Protein AF-A0A952UZ83-F1 (afdb_monomer_lite)

Sequence (101 aa):
MPTLPLTKELLLETLRAILLEERDAIRRLDADGMDRASDAKEAVLARLHETPHEDRGPLIEALAELQPELRHNMILFTHAAAFIAAEKRDRAKTPSLRKAS

Structure (mmCIF, N/CA/C/O backbone):
data_AF-A0A952UZ83-F1
#
_entry.id   AF-A0A952UZ83-F1
#
loop_
_atom_site.group_PDB
_atom_site.id
_atom_site.type_symbol
_atom_site.label_atom_id
_atom_site.label_alt_id
_atom_site.label_comp_id
_atom_site.label_asym_id
_atom_site.label_entity_id
_atom_site.label_seq_id
_atom_site.pdbx_PDB_ins_code
_atom_site.Cartn_x
_atom_site.Cartn_y
_atom_site.Cartn_z
_atom_site.occupancy
_atom_site.B_iso_or_equiv
_atom_site.auth_seq_id
_atom_site.auth_comp_id
_atom_site.auth_asym_id
_atom_site.auth_atom_id
_atom_site.pdbx_PDB_model_num
ATOM 1 N N . MET A 1 1 ? -23.254 -10.133 6.015 1.00 35.78 1 MET A N 1
ATOM 2 C CA . MET A 1 1 ? -22.202 -10.615 6.935 1.00 35.78 1 MET A CA 1
ATOM 3 C C . MET A 1 1 ? -21.975 -9.511 7.955 1.00 35.78 1 MET A C 1
ATOM 5 O O . MET A 1 1 ? -21.725 -8.401 7.503 1.00 35.78 1 MET A O 1
ATOM 9 N N . PRO A 1 2 ? -22.123 -9.739 9.271 1.00 41.16 2 PRO A N 1
ATOM 10 C CA . PRO A 1 2 ? -21.739 -8.731 10.252 1.00 41.16 2 PRO A CA 1
ATOM 11 C C . PRO A 1 2 ? -20.220 -8.551 10.162 1.00 41.16 2 PRO A C 1
ATOM 13 O O . PRO A 1 2 ? -19.458 -9.478 10.427 1.00 41.16 2 PRO A O 1
ATOM 16 N N . THR A 1 3 ? -19.779 -7.392 9.685 1.00 58.88 3 THR A N 1
ATOM 17 C CA . THR A 1 3 ? -18.365 -7.023 9.642 1.00 58.88 3 THR A CA 1
ATOM 18 C C . THR A 1 3 ? -17.909 -6.770 11.069 1.00 58.88 3 THR A C 1
ATOM 20 O O . THR A 1 3 ? -18.438 -5.878 11.731 1.00 58.88 3 THR A O 1
ATOM 23 N N . LEU A 1 4 ? -16.958 -7.570 11.555 1.00 61.44 4 LEU A N 1
ATOM 24 C CA . LEU A 1 4 ? -16.320 -7.329 12.849 1.00 61.44 4 LEU A CA 1
ATOM 25 C C . LEU A 1 4 ? -15.819 -5.873 12.912 1.00 61.44 4 LEU A C 1
ATOM 27 O O . LEU A 1 4 ? -15.292 -5.379 11.902 1.00 61.44 4 LEU A O 1
ATOM 31 N N . PRO A 1 5 ? -15.985 -5.186 14.059 1.00 70.75 5 PRO A N 1
ATOM 32 C CA . PRO A 1 5 ? -15.494 -3.826 14.226 1.00 70.75 5 PRO A CA 1
ATOM 33 C C . PRO A 1 5 ? -13.987 -3.787 13.966 1.00 70.75 5 PRO A C 1
ATOM 35 O O . PRO A 1 5 ? -13.243 -4.681 14.374 1.00 70.75 5 PRO A O 1
ATOM 38 N N . LEU A 1 6 ? -13.545 -2.771 13.229 1.00 81.62 6 LEU A N 1
ATOM 39 C CA . LEU A 1 6 ? -12.139 -2.587 12.897 1.00 81.62 6 LEU A CA 1
ATOM 40 C C . LEU A 1 6 ? -11.390 -2.146 14.160 1.00 81.62 6 LEU A C 1
ATOM 42 O O . LEU A 1 6 ? -11.539 -1.009 14.596 1.00 81.62 6 LEU A O 1
ATOM 46 N N . THR A 1 7 ? -10.615 -3.051 14.757 1.00 90.38 7 THR A N 1
ATOM 47 C CA . THR A 1 7 ? -9.768 -2.747 15.919 1.00 90.38 7 THR A CA 1
ATOM 48 C C . THR A 1 7 ? -8.386 -2.256 15.488 1.00 90.38 7 THR A C 1
ATOM 50 O O . THR A 1 7 ? -7.978 -2.436 14.337 1.00 90.38 7 THR A O 1
ATOM 53 N N . LYS A 1 8 ? -7.642 -1.662 16.430 1.00 90.75 8 LYS A N 1
ATOM 54 C CA . LYS A 1 8 ? -6.254 -1.223 16.229 1.00 90.75 8 LYS A CA 1
ATOM 55 C C . LYS A 1 8 ? -5.362 -2.376 15.761 1.00 90.75 8 LYS A C 1
ATOM 57 O O . LYS A 1 8 ? -4.644 -2.241 14.773 1.00 90.75 8 LYS A O 1
ATOM 62 N N . GLU A 1 9 ? -5.428 -3.511 16.447 1.00 93.31 9 GLU A N 1
ATOM 63 C CA . GLU A 1 9 ? -4.601 -4.688 16.176 1.00 93.31 9 GLU A CA 1
ATOM 64 C C . GLU A 1 9 ? -4.924 -5.280 14.805 1.00 93.31 9 GLU A C 1
ATOM 66 O O . GLU A 1 9 ? -4.011 -5.542 14.023 1.00 93.31 9 GLU A O 1
ATOM 71 N N . LEU A 1 10 ? -6.216 -5.407 14.480 1.00 91.50 10 LEU A N 1
ATOM 72 C CA . LEU A 1 10 ? -6.657 -5.917 13.184 1.00 91.50 10 LEU A CA 1
ATOM 73 C C . LEU A 1 10 ? -6.223 -4.987 12.047 1.00 91.50 10 LEU A C 1
ATOM 75 O O . LEU A 1 10 ? -5.808 -5.459 10.989 1.00 91.50 10 LEU A O 1
ATOM 79 N N . LEU A 1 11 ? -6.292 -3.669 12.257 1.00 93.25 11 LEU A N 1
ATOM 80 C CA . LEU A 1 11 ? -5.820 -2.685 11.288 1.00 93.25 11 LEU A CA 1
ATOM 81 C C . LEU A 1 11 ? -4.309 -2.802 11.056 1.00 93.25 11 LEU A C 1
ATOM 83 O O . LEU A 1 11 ? -3.876 -2.818 9.905 1.00 93.25 11 LEU A O 1
ATOM 87 N N . LEU A 1 12 ? -3.519 -2.907 12.130 1.00 95.19 12 LEU A N 1
ATOM 88 C CA . LEU A 1 12 ? -2.068 -3.078 12.043 1.00 95.19 12 LEU A CA 1
ATOM 89 C C . LEU A 1 12 ? -1.694 -4.365 11.317 1.00 95.19 12 LEU A C 1
ATOM 91 O O . LEU A 1 12 ? -0.854 -4.328 10.424 1.00 95.19 12 LEU A O 1
ATOM 95 N N . GLU A 1 13 ? -2.303 -5.491 11.681 1.00 95.75 13 GLU A N 1
ATOM 96 C CA . GLU A 1 13 ? -2.048 -6.780 11.037 1.00 95.75 13 GLU A CA 1
ATOM 97 C C . GLU A 1 13 ? -2.388 -6.727 9.544 1.00 95.75 13 GLU A C 1
ATOM 99 O O . GLU A 1 13 ? -1.550 -7.057 8.702 1.00 95.75 13 GLU A O 1
ATOM 104 N N . THR A 1 14 ? -3.580 -6.220 9.214 1.00 95.69 14 THR A N 1
ATOM 105 C CA . THR A 1 14 ? -4.060 -6.121 7.831 1.00 95.69 14 THR A CA 1
ATOM 106 C C . THR A 1 14 ? -3.147 -5.230 6.992 1.00 95.69 14 THR A C 1
ATOM 108 O O . THR A 1 14 ? -2.693 -5.633 5.923 1.00 95.69 14 THR A O 1
ATOM 111 N N . LEU A 1 15 ? -2.834 -4.020 7.466 1.00 96.81 15 LEU A N 1
ATOM 112 C CA . LEU A 1 15 ? -1.995 -3.096 6.706 1.00 96.81 15 LEU A CA 1
ATOM 113 C C . LEU A 1 15 ? -0.540 -3.563 6.625 1.00 96.81 15 LEU A C 1
ATOM 115 O O . LEU A 1 15 ? 0.075 -3.369 5.583 1.00 96.81 15 LEU A O 1
ATOM 119 N N . ARG A 1 16 ? 0.015 -4.217 7.654 1.00 97.44 16 ARG A N 1
ATOM 120 C CA . ARG A 1 16 ? 1.363 -4.810 7.566 1.00 97.44 16 ARG A CA 1
ATOM 121 C C . ARG A 1 16 ? 1.432 -5.895 6.502 1.00 97.44 16 ARG A C 1
ATOM 123 O O . ARG A 1 16 ? 2.393 -5.914 5.737 1.00 97.44 16 ARG A O 1
ATOM 130 N N . ALA A 1 17 ? 0.422 -6.760 6.422 1.00 97.44 17 ALA A N 1
ATOM 131 C CA . ALA A 1 17 ? 0.350 -7.777 5.378 1.00 97.44 17 ALA A CA 1
ATOM 132 C C . ALA A 1 17 ? 0.315 -7.135 3.982 1.00 97.44 17 ALA A C 1
ATOM 134 O O . ALA A 1 17 ? 1.135 -7.473 3.131 1.00 97.44 17 ALA A O 1
ATOM 135 N N . ILE A 1 18 ? -0.541 -6.127 3.782 1.00 98.00 18 ILE A N 1
ATOM 136 C CA . ILE A 1 18 ? -0.639 -5.414 2.500 1.00 98.00 18 ILE A CA 1
ATOM 137 C C . ILE A 1 18 ? 0.675 -4.699 2.146 1.00 98.00 18 ILE A C 1
ATOM 139 O O . ILE A 1 18 ? 1.133 -4.762 1.006 1.00 98.00 18 ILE A O 1
ATOM 143 N N . LEU A 1 19 ? 1.322 -4.038 3.110 1.00 98.06 19 LEU A N 1
ATOM 144 C CA . LEU A 1 19 ? 2.602 -3.360 2.886 1.00 98.06 19 LEU A CA 1
ATOM 145 C C . LEU A 1 19 ? 3.740 -4.348 2.605 1.00 98.06 19 LEU A C 1
ATOM 147 O O . LEU A 1 19 ? 4.666 -4.010 1.866 1.00 98.06 19 LEU A O 1
ATOM 151 N N . LEU A 1 20 ? 3.694 -5.558 3.163 1.00 97.94 20 LEU A N 1
ATOM 152 C CA . LEU A 1 20 ? 4.643 -6.616 2.829 1.00 97.94 20 LEU A CA 1
ATOM 153 C C . LEU A 1 20 ? 4.432 -7.115 1.393 1.00 97.94 20 LEU A C 1
ATOM 155 O O . LEU A 1 20 ? 5.402 -7.225 0.644 1.00 97.94 20 LEU A O 1
ATOM 159 N N . GLU A 1 21 ? 3.183 -7.351 0.991 1.00 97.81 21 GLU A N 1
ATOM 160 C CA . GLU A 1 21 ? 2.841 -7.739 -0.381 1.00 97.81 21 GLU A CA 1
ATOM 161 C C . GLU A 1 21 ? 3.258 -6.671 -1.397 1.00 97.81 21 GLU A C 1
ATOM 163 O O . GLU A 1 21 ? 3.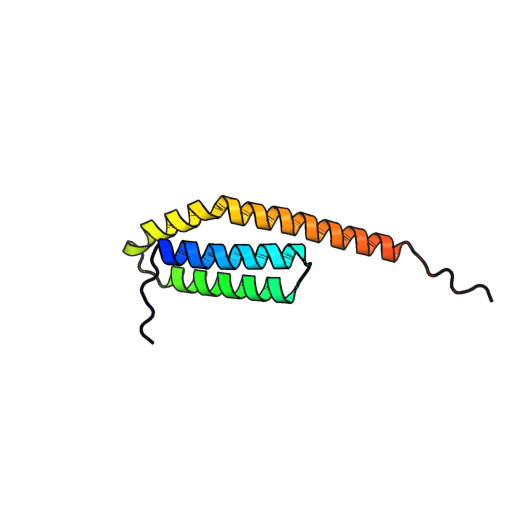901 -6.994 -2.398 1.00 97.81 21 GLU A O 1
ATOM 168 N N . GLU A 1 22 ? 2.977 -5.396 -1.109 1.00 98.44 22 GLU A N 1
ATOM 169 C CA . GLU A 1 22 ? 3.424 -4.261 -1.919 1.00 98.44 22 GLU A CA 1
ATOM 170 C C . GLU A 1 22 ? 4.948 -4.260 -2.059 1.00 98.44 22 GLU A C 1
ATOM 172 O O . GLU A 1 22 ? 5.485 -4.143 -3.159 1.00 98.44 22 GLU A O 1
ATOM 177 N N . ARG A 1 23 ? 5.673 -4.441 -0.952 1.00 98.25 23 ARG A N 1
ATOM 178 C CA . ARG A 1 23 ? 7.140 -4.462 -0.957 1.00 98.25 23 ARG A CA 1
ATOM 179 C C . ARG A 1 23 ? 7.685 -5.556 -1.864 1.00 98.25 23 ARG A C 1
ATOM 181 O O . ARG A 1 23 ? 8.633 -5.323 -2.616 1.00 98.25 23 ARG A O 1
ATOM 188 N N . ASP A 1 24 ? 7.096 -6.739 -1.795 1.00 98.12 24 ASP A N 1
ATOM 189 C CA . ASP A 1 24 ? 7.486 -7.871 -2.621 1.00 98.12 24 ASP A CA 1
ATOM 190 C C . ASP A 1 24 ? 7.122 -7.664 -4.096 1.00 98.12 24 ASP A C 1
ATOM 192 O O . ASP A 1 24 ? 7.917 -8.020 -4.971 1.00 98.12 24 ASP A O 1
ATOM 196 N N . ALA A 1 25 ? 5.983 -7.029 -4.385 1.00 98.19 25 ALA A N 1
ATOM 197 C CA . ALA A 1 25 ? 5.607 -6.633 -5.738 1.00 98.19 25 ALA A CA 1
ATOM 198 C C . ALA A 1 25 ? 6.604 -5.623 -6.329 1.00 98.19 25 ALA A C 1
ATOM 200 O O . ALA A 1 25 ? 7.107 -5.837 -7.434 1.00 98.19 25 ALA A O 1
ATOM 201 N N . ILE A 1 26 ? 6.996 -4.593 -5.566 1.00 97.94 26 ILE A N 1
ATOM 202 C CA . ILE A 1 26 ? 8.009 -3.618 -5.999 1.00 97.94 26 ILE A CA 1
ATOM 203 C C . ILE A 1 26 ? 9.335 -4.323 -6.309 1.00 97.94 26 ILE A C 1
ATOM 205 O O . ILE A 1 26 ? 9.933 -4.071 -7.353 1.00 97.94 26 ILE A O 1
ATOM 209 N N . ARG A 1 27 ? 9.803 -5.229 -5.438 1.00 96.81 27 ARG A N 1
ATOM 210 C CA . ARG A 1 27 ? 11.065 -5.965 -5.659 1.00 96.81 27 ARG A CA 1
ATOM 211 C C . ARG A 1 27 ? 11.038 -6.817 -6.922 1.00 96.81 27 ARG A C 1
ATOM 213 O O . ARG A 1 27 ? 12.065 -6.948 -7.582 1.00 96.81 27 ARG A O 1
ATOM 220 N N . ARG A 1 28 ? 9.884 -7.405 -7.240 1.00 97.38 28 ARG A N 1
ATOM 221 C CA . ARG A 1 28 ? 9.686 -8.233 -8.436 1.00 97.38 28 ARG A CA 1
ATOM 222 C C . ARG A 1 28 ? 9.349 -7.424 -9.689 1.00 97.38 28 ARG A C 1
ATOM 224 O O . ARG A 1 28 ? 9.272 -8.019 -10.759 1.00 97.38 28 ARG A O 1
ATOM 231 N N . LEU A 1 29 ? 9.176 -6.103 -9.572 1.00 96.44 29 LEU A N 1
ATOM 232 C CA . LEU A 1 29 ? 8.632 -5.241 -10.629 1.00 96.44 29 LEU A CA 1
ATOM 233 C C . LEU A 1 29 ? 7.283 -5.771 -11.162 1.00 96.44 29 LEU A C 1
ATOM 235 O O . LEU A 1 29 ? 7.013 -5.731 -12.361 1.00 96.44 29 LEU A O 1
ATOM 239 N N . ASP A 1 30 ? 6.461 -6.298 -10.254 1.00 97.38 30 ASP A N 1
ATOM 240 C CA . ASP A 1 30 ? 5.172 -6.935 -10.525 1.00 97.38 30 ASP A CA 1
ATOM 241 C C . ASP A 1 30 ? 4.045 -5.892 -10.493 1.00 97.38 30 ASP A C 1
ATOM 243 O O . ASP A 1 30 ? 3.647 -5.432 -9.422 1.00 97.38 30 ASP A O 1
ATOM 247 N N . ALA A 1 31 ? 3.549 -5.508 -11.672 1.00 95.00 31 ALA A N 1
ATOM 248 C CA . ALA A 1 31 ? 2.487 -4.511 -11.810 1.00 95.00 31 ALA A CA 1
ATOM 249 C C . ALA A 1 31 ? 1.152 -4.999 -11.226 1.00 95.00 31 ALA A C 1
ATOM 251 O O . ALA A 1 31 ? 0.542 -4.284 -10.437 1.00 95.00 31 ALA A O 1
ATOM 252 N N . ASP A 1 32 ? 0.752 -6.239 -11.515 1.00 97.19 32 ASP A N 1
ATOM 253 C CA . ASP A 1 32 ? -0.502 -6.798 -11.000 1.00 97.19 32 ASP A CA 1
ATOM 254 C C . ASP A 1 32 ? -0.458 -6.915 -9.467 1.00 97.19 32 ASP A C 1
ATOM 256 O O . ASP A 1 32 ? -1.466 -6.752 -8.780 1.00 97.19 32 ASP A O 1
ATOM 260 N N . GLY A 1 33 ? 0.721 -7.215 -8.911 1.00 97.25 33 GLY A N 1
ATOM 261 C CA . GLY A 1 33 ? 0.960 -7.191 -7.469 1.00 97.25 33 GLY A CA 1
ATOM 262 C C . GLY A 1 33 ? 0.797 -5.803 -6.852 1.00 97.25 33 GLY A C 1
ATOM 263 O O . GLY A 1 33 ? 0.216 -5.689 -5.772 1.00 97.25 33 GLY A O 1
ATOM 264 N N . MET A 1 34 ? 1.258 -4.755 -7.539 1.00 97.31 34 MET A N 1
ATOM 265 C CA . MET A 1 34 ? 1.066 -3.369 -7.104 1.00 97.31 34 MET A CA 1
ATOM 266 C C . MET A 1 34 ? -0.407 -2.962 -7.124 1.00 97.31 34 MET A C 1
ATOM 268 O O . MET A 1 34 ? -0.869 -2.359 -6.156 1.00 97.31 34 MET A O 1
ATOM 272 N N . ASP A 1 35 ? -1.142 -3.330 -8.173 1.00 97.69 35 ASP A N 1
ATOM 273 C CA . ASP A 1 35 ? -2.567 -3.009 -8.303 1.00 97.69 35 ASP A CA 1
ATOM 274 C C . ASP A 1 35 ? -3.379 -3.674 -7.184 1.00 97.69 35 ASP A C 1
ATOM 276 O O . ASP A 1 35 ? -4.101 -2.993 -6.457 1.00 97.69 35 ASP A O 1
ATOM 280 N N . ARG A 1 36 ? -3.157 -4.974 -6.924 1.00 97.56 36 ARG A N 1
ATOM 281 C CA . ARG A 1 36 ? -3.811 -5.678 -5.804 1.00 97.56 36 ARG A CA 1
ATOM 282 C C . ARG A 1 36 ? -3.517 -5.032 -4.451 1.00 97.56 36 ARG A C 1
ATOM 284 O O . ARG A 1 36 ? -4.420 -4.894 -3.627 1.00 97.56 36 ARG A O 1
ATOM 291 N N . ALA A 1 37 ? -2.266 -4.639 -4.206 1.00 96.81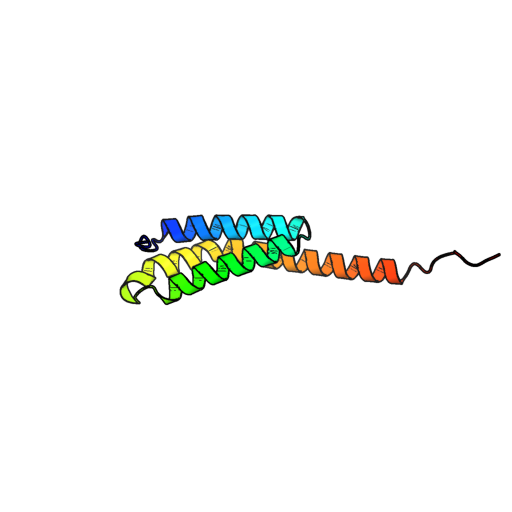 37 ALA A N 1
ATOM 292 C CA . ALA A 1 37 ? -1.900 -3.971 -2.961 1.00 96.81 37 ALA A CA 1
ATOM 293 C C . ALA A 1 37 ? -2.532 -2.572 -2.847 1.00 96.81 37 ALA A C 1
ATOM 295 O O . ALA A 1 37 ? -2.884 -2.142 -1.747 1.00 96.81 37 ALA A O 1
ATOM 296 N N . SER A 1 38 ? -2.695 -1.860 -3.967 1.00 96.38 38 SER A N 1
ATOM 297 C CA . SER A 1 38 ? -3.413 -0.584 -4.015 1.00 96.38 38 SER A CA 1
ATOM 298 C C . SER A 1 38 ? -4.890 -0.764 -3.667 1.00 96.38 38 SER A C 1
ATOM 300 O O . SER A 1 38 ? -5.360 -0.142 -2.713 1.00 96.38 38 SER A O 1
ATOM 302 N N . ASP A 1 39 ? -5.579 -1.683 -4.343 1.00 97.75 39 ASP A N 1
ATOM 303 C CA . ASP A 1 39 ? -6.996 -1.988 -4.111 1.00 97.75 39 ASP A CA 1
ATOM 304 C C . ASP A 1 39 ? -7.252 -2.408 -2.656 1.00 97.75 39 ASP A C 1
ATOM 306 O O . ASP A 1 39 ? -8.206 -1.963 -2.012 1.00 97.75 39 ASP A O 1
ATOM 310 N N . ALA A 1 40 ? -6.362 -3.229 -2.088 1.00 96.50 40 ALA A N 1
ATOM 311 C CA . ALA A 1 40 ? -6.459 -3.653 -0.696 1.00 96.50 40 ALA A CA 1
ATOM 312 C C . ALA A 1 40 ? -6.315 -2.474 0.285 1.00 96.50 40 ALA A C 1
ATOM 314 O O . ALA A 1 40 ? -7.059 -2.397 1.268 1.00 96.50 40 ALA A O 1
ATOM 315 N N . LYS A 1 41 ? -5.404 -1.523 0.022 1.00 95.88 41 LYS A N 1
ATOM 316 C CA . LYS A 1 41 ? -5.287 -0.295 0.830 1.00 95.88 41 LYS A CA 1
ATOM 317 C C . LYS A 1 41 ? -6.538 0.571 0.711 1.00 95.88 41 LYS A C 1
ATOM 319 O O . LYS A 1 41 ? -7.008 1.072 1.730 1.00 95.88 41 LYS A O 1
ATOM 324 N N . GLU A 1 42 ? -7.094 0.729 -0.488 1.00 96.19 42 GLU A N 1
ATOM 325 C CA . GLU A 1 42 ? -8.331 1.491 -0.697 1.00 96.19 42 GLU A CA 1
ATOM 326 C C . GLU A 1 42 ? -9.511 0.880 0.064 1.00 96.19 42 GLU A C 1
ATOM 328 O O . GLU A 1 42 ? -10.244 1.602 0.743 1.00 96.19 42 GLU A O 1
ATOM 333 N N . ALA A 1 43 ? -9.640 -0.449 0.060 1.00 93.94 43 ALA A N 1
ATOM 334 C CA . ALA A 1 43 ? -10.659 -1.147 0.838 1.00 93.94 43 ALA A CA 1
ATOM 335 C C . ALA A 1 43 ? -10.514 -0.900 2.352 1.00 93.94 43 ALA A C 1
ATOM 337 O O . ALA A 1 43 ? -11.508 -0.690 3.051 1.00 93.94 43 ALA A O 1
ATOM 338 N N . VAL A 1 44 ? -9.283 -0.880 2.878 1.00 93.00 44 VAL A N 1
ATOM 339 C CA . VAL A 1 44 ? -9.032 -0.538 4.290 1.00 93.00 44 VAL A CA 1
ATOM 340 C C . VAL A 1 44 ? -9.378 0.926 4.576 1.00 93.00 44 VAL A C 1
ATOM 342 O O . VAL A 1 44 ? -10.017 1.216 5.588 1.00 93.00 44 VAL A O 1
ATOM 345 N N . LEU A 1 45 ? -9.003 1.851 3.690 1.00 91.44 45 LEU A N 1
ATOM 346 C CA . LEU A 1 45 ? -9.308 3.276 3.839 1.00 91.44 45 LEU A CA 1
ATOM 347 C C . LEU A 1 45 ? -10.814 3.556 3.805 1.00 91.44 45 LEU A C 1
ATOM 349 O O . LEU A 1 45 ? -11.286 4.371 4.600 1.00 91.44 45 LEU A O 1
ATOM 353 N N . ALA A 1 46 ? -11.565 2.863 2.947 1.00 92.00 46 ALA A N 1
ATOM 354 C CA . ALA A 1 46 ? -13.022 2.941 2.906 1.00 92.00 46 ALA A CA 1
ATOM 355 C C . ALA A 1 46 ? -13.632 2.514 4.250 1.00 92.00 46 ALA A C 1
ATOM 357 O O . ALA A 1 46 ? -14.412 3.258 4.841 1.00 92.00 46 ALA A O 1
ATOM 358 N N . ARG A 1 47 ? -13.174 1.386 4.812 1.00 89.81 47 ARG A N 1
ATOM 359 C CA . ARG A 1 47 ? -13.617 0.927 6.140 1.00 89.81 47 ARG A CA 1
ATOM 360 C C . ARG A 1 47 ? -13.266 1.914 7.253 1.00 89.81 47 ARG A C 1
ATOM 362 O O . ARG A 1 47 ? -14.072 2.133 8.146 1.00 89.81 47 ARG A O 1
ATOM 369 N N . LEU A 1 48 ? -12.088 2.538 7.197 1.00 89.94 48 LEU A N 1
ATOM 370 C CA . LEU A 1 48 ? -11.698 3.580 8.154 1.00 89.94 48 LEU A CA 1
ATOM 371 C C . LEU A 1 48 ? -12.599 4.820 8.079 1.00 89.94 48 LEU A C 1
ATOM 373 O O . LEU A 1 48 ? -12.854 5.455 9.103 1.00 89.94 48 LEU A O 1
ATOM 377 N N . HIS A 1 49 ? -13.080 5.173 6.884 1.00 89.62 49 HIS A N 1
ATOM 378 C CA . HIS A 1 49 ? -14.007 6.292 6.700 1.00 89.62 49 HIS A CA 1
ATOM 379 C C . HIS A 1 49 ? -15.392 5.999 7.281 1.00 89.62 49 HIS A C 1
ATOM 381 O O . HIS A 1 49 ? -16.038 6.918 7.786 1.00 89.62 49 HIS A O 1
ATOM 387 N N . GLU A 1 50 ? -15.816 4.738 7.253 1.00 90.50 50 GLU A N 1
ATOM 388 C CA . GLU A 1 50 ? -17.073 4.277 7.847 1.00 90.50 50 GLU A CA 1
ATOM 389 C C . GLU A 1 50 ? -17.018 4.213 9.383 1.00 90.50 50 GLU A C 1
ATOM 391 O O . GLU A 1 50 ? -18.062 4.264 10.033 1.00 90.50 50 GLU A O 1
ATOM 396 N N . THR A 1 51 ? -15.822 4.155 9.986 1.00 87.88 51 THR A N 1
ATOM 397 C CA . THR A 1 51 ? -15.670 4.124 11.446 1.00 87.88 51 THR A CA 1
ATOM 398 C C . THR A 1 51 ?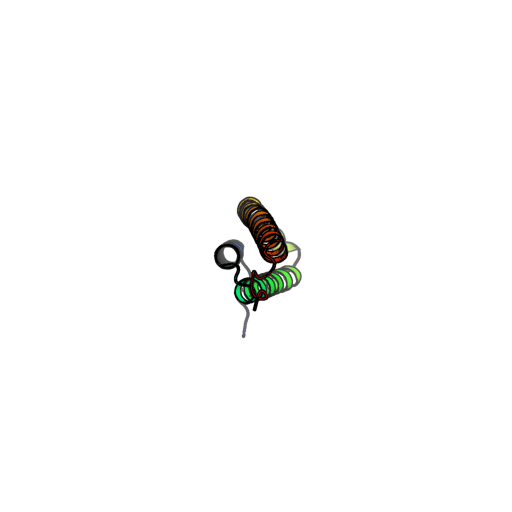 -16.175 5.427 12.093 1.00 87.88 51 THR A C 1
ATOM 400 O O . THR A 1 51 ? -15.718 6.514 11.696 1.00 87.88 51 THR A O 1
ATOM 403 N N . PRO A 1 52 ? -17.049 5.350 13.122 1.00 89.88 52 PRO A N 1
ATOM 404 C CA . PRO A 1 52 ? -17.485 6.502 13.910 1.00 89.88 52 PRO A CA 1
ATOM 405 C C . PRO A 1 52 ? -16.309 7.294 14.479 1.00 89.88 52 PRO A C 1
ATOM 407 O O . PRO A 1 52 ? -15.289 6.730 14.861 1.00 89.88 52 PRO A O 1
ATOM 410 N N . HIS A 1 53 ? -16.441 8.620 14.552 1.00 86.56 53 HIS A N 1
ATOM 411 C CA . HIS A 1 53 ? -15.336 9.492 14.965 1.00 86.56 53 HIS A CA 1
ATOM 412 C C . HIS A 1 53 ? -14.801 9.167 16.372 1.00 86.56 53 HIS A C 1
ATOM 414 O O . HIS A 1 53 ? -13.597 9.259 16.606 1.00 86.56 53 HIS A O 1
ATOM 420 N N . GLU A 1 54 ? -15.678 8.776 17.295 1.00 88.25 54 GLU A N 1
ATOM 421 C CA . GLU A 1 54 ? -15.336 8.392 18.672 1.00 88.25 54 GLU A CA 1
ATOM 422 C C . GLU A 1 54 ? -14.414 7.168 18.762 1.00 88.25 54 GLU A C 1
ATOM 424 O O . GLU A 1 54 ? -13.573 7.104 19.657 1.00 88.25 54 GLU A O 1
ATOM 429 N N . ASP A 1 55 ? -14.465 6.279 17.770 1.00 87.38 55 ASP A N 1
ATOM 430 C CA . ASP A 1 55 ? -13.671 5.048 17.726 1.00 87.38 55 ASP A CA 1
ATOM 431 C C . ASP A 1 55 ? -12.362 5.199 16.929 1.00 87.38 55 ASP A C 1
ATOM 433 O O . ASP A 1 55 ? -11.552 4.273 16.851 1.00 87.38 55 ASP A O 1
ATOM 437 N N . ARG A 1 56 ? -12.110 6.367 16.316 1.00 88.62 56 ARG A N 1
ATOM 438 C CA . ARG A 1 56 ? -10.942 6.570 15.435 1.00 88.62 56 ARG A CA 1
ATOM 439 C C . ARG A 1 56 ? -9.620 6.734 16.174 1.00 88.62 56 ARG A C 1
ATOM 441 O O . ARG A 1 56 ? -8.581 6.519 15.555 1.00 88.62 56 ARG A O 1
ATOM 448 N N . GLY A 1 57 ? -9.629 7.113 17.453 1.00 91.06 57 GLY A N 1
ATOM 449 C CA . GLY A 1 57 ? -8.408 7.408 18.219 1.00 91.06 57 GLY A CA 1
ATOM 450 C C . GLY A 1 57 ? -7.350 6.297 18.124 1.00 91.06 57 GLY A C 1
ATOM 451 O O . GLY A 1 57 ? -6.271 6.541 17.579 1.00 91.06 57 GLY A O 1
ATOM 452 N N . PRO A 1 58 ? -7.673 5.056 18.533 1.00 91.88 58 PRO A N 1
ATOM 453 C CA . PRO A 1 58 ? -6.755 3.919 18.421 1.00 91.88 58 PRO A CA 1
ATOM 454 C C . PRO A 1 58 ? -6.324 3.601 16.979 1.00 91.88 58 PRO A C 1
ATOM 456 O O . PRO A 1 58 ? -5.209 3.133 16.749 1.00 91.88 58 PRO A O 1
ATOM 459 N N . LEU A 1 59 ? -7.182 3.866 15.989 1.00 91.75 59 LEU A N 1
ATOM 460 C CA . LEU A 1 59 ? -6.884 3.609 14.576 1.00 91.75 59 LEU A CA 1
ATOM 461 C C . LEU A 1 59 ? -5.875 4.617 14.015 1.00 91.75 59 LEU A C 1
ATOM 463 O O . LEU A 1 59 ? -5.001 4.244 13.236 1.00 91.75 59 LEU A O 1
ATOM 467 N N . ILE A 1 60 ? -5.947 5.878 14.443 1.00 90.44 60 ILE A N 1
ATOM 468 C CA . ILE A 1 60 ? -4.970 6.913 14.077 1.00 90.44 60 ILE A CA 1
ATOM 469 C C . ILE A 1 60 ? -3.583 6.559 14.623 1.00 90.44 60 ILE A C 1
ATOM 471 O O . ILE A 1 60 ? -2.591 6.702 13.907 1.00 90.44 60 ILE A O 1
ATOM 475 N N . GLU A 1 61 ? -3.501 6.049 15.854 1.00 92.12 61 GLU A N 1
ATOM 476 C CA . GLU A 1 61 ? -2.236 5.562 16.417 1.00 92.12 61 GLU A CA 1
ATOM 477 C C . GLU A 1 61 ? -1.650 4.418 15.587 1.00 92.12 61 GLU A C 1
ATOM 479 O O . GLU A 1 61 ? -0.470 4.453 15.243 1.00 92.12 61 GLU A O 1
ATOM 484 N N . ALA A 1 62 ? -2.477 3.443 15.194 1.00 91.75 62 ALA A N 1
ATOM 485 C CA . ALA A 1 62 ? -2.044 2.363 14.309 1.00 91.75 62 ALA A CA 1
ATOM 486 C C . ALA A 1 62 ? -1.497 2.885 12.971 1.00 91.75 62 ALA A C 1
ATOM 488 O O . ALA A 1 62 ? -0.455 2.425 12.507 1.00 91.75 62 ALA A O 1
ATOM 489 N N . LEU A 1 63 ? -2.148 3.877 12.357 1.00 91.94 63 LEU A N 1
ATOM 490 C CA . LEU A 1 63 ? -1.644 4.497 11.128 1.00 91.94 63 LEU A CA 1
ATOM 491 C C . LEU A 1 63 ? -0.299 5.208 11.346 1.00 91.94 63 LEU A C 1
ATOM 493 O O . LEU A 1 63 ? 0.563 5.175 10.465 1.00 91.94 63 LEU A O 1
ATOM 497 N N . ALA A 1 64 ? -0.090 5.821 12.513 1.00 94.50 64 ALA A N 1
ATOM 498 C CA . ALA A 1 64 ? 1.181 6.448 12.863 1.00 94.50 64 ALA A CA 1
ATOM 499 C C . ALA A 1 64 ? 2.310 5.411 13.001 1.00 94.50 64 ALA A C 1
ATOM 501 O O . ALA A 1 64 ? 3.412 5.628 12.492 1.00 94.50 64 ALA A O 1
ATOM 502 N N . GLU A 1 65 ? 2.025 4.258 13.612 1.00 95.88 65 GLU A N 1
ATOM 503 C CA . GLU A 1 65 ? 2.973 3.142 13.752 1.00 95.88 65 GLU A CA 1
ATOM 504 C C . GLU A 1 65 ? 3.428 2.564 12.399 1.00 95.88 65 GLU A C 1
ATOM 506 O O . GLU A 1 65 ? 4.539 2.046 12.292 1.00 95.88 65 GLU A O 1
ATOM 511 N N . LEU A 1 66 ? 2.607 2.684 11.351 1.00 95.75 66 LEU A N 1
ATOM 512 C CA . LEU A 1 66 ? 2.904 2.178 10.005 1.00 95.75 66 LEU A CA 1
ATOM 513 C C . LEU A 1 66 ? 3.708 3.154 9.133 1.00 95.75 66 LEU A C 1
ATOM 515 O O . LEU A 1 66 ? 4.188 2.769 8.062 1.00 95.75 66 LEU A O 1
ATOM 519 N N . GLN A 1 67 ? 3.903 4.406 9.567 1.00 95.19 67 GLN A N 1
ATOM 520 C CA . GLN A 1 67 ? 4.650 5.407 8.792 1.00 95.19 67 GLN A CA 1
ATOM 521 C C . GLN A 1 67 ? 6.054 4.954 8.349 1.00 95.19 67 GLN A C 1
ATOM 523 O O . GLN A 1 67 ? 6.430 5.259 7.211 1.00 95.19 67 GLN A O 1
ATOM 528 N N . PRO A 1 68 ? 6.852 4.243 9.174 1.00 96.62 68 PRO A N 1
ATOM 529 C CA . PRO A 1 68 ? 8.162 3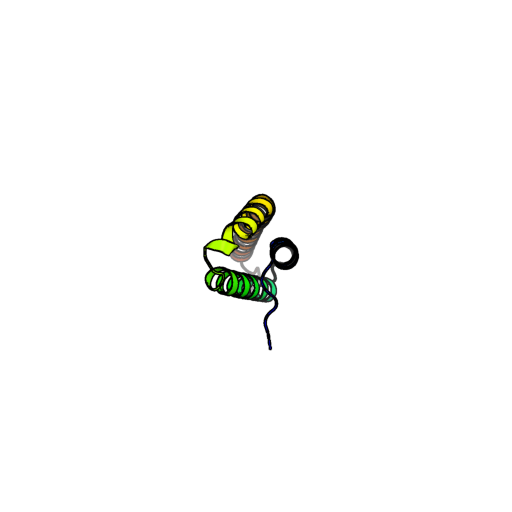.759 8.746 1.00 96.62 68 PRO A CA 1
ATOM 530 C C . PRO A 1 68 ? 8.077 2.774 7.574 1.00 96.62 68 PRO A C 1
ATOM 532 O O . PRO A 1 68 ? 8.888 2.853 6.651 1.00 96.62 68 PRO A O 1
ATOM 535 N N . GLU A 1 69 ? 7.083 1.883 7.578 1.00 96.06 69 GLU A N 1
ATOM 536 C CA . GLU A 1 69 ? 6.894 0.879 6.526 1.00 96.06 69 GLU A CA 1
ATOM 537 C C . GLU A 1 69 ? 6.423 1.510 5.214 1.00 96.06 69 GLU A C 1
ATOM 539 O O . GLU A 1 69 ? 6.980 1.219 4.154 1.00 96.06 69 GLU A O 1
ATOM 544 N N . LEU A 1 70 ? 5.477 2.451 5.292 1.00 95.75 70 LEU A N 1
ATOM 545 C CA . LEU A 1 70 ? 5.035 3.249 4.145 1.00 95.75 70 LEU A CA 1
ATOM 546 C C . LEU A 1 70 ? 6.205 4.003 3.504 1.00 95.75 70 LEU A C 1
ATOM 548 O O . LEU A 1 70 ? 6.397 3.969 2.287 1.00 95.75 70 LEU A O 1
ATOM 552 N N . ARG A 1 71 ? 7.035 4.655 4.330 1.00 97.44 71 ARG A N 1
ATOM 553 C CA . ARG A 1 71 ? 8.222 5.373 3.852 1.00 97.44 71 ARG A CA 1
ATOM 554 C C . ARG A 1 71 ? 9.217 4.428 3.184 1.00 97.44 71 ARG A C 1
ATOM 556 O O . ARG A 1 71 ? 9.782 4.783 2.152 1.00 97.44 71 ARG A O 1
ATOM 563 N N . HIS A 1 72 ? 9.432 3.244 3.755 1.00 97.56 72 HIS A N 1
ATOM 564 C CA . HIS A 1 72 ? 10.320 2.241 3.177 1.00 97.56 72 HIS A CA 1
ATOM 565 C C . HIS A 1 72 ? 9.854 1.809 1.781 1.00 97.56 72 HIS A C 1
ATOM 567 O O . HIS A 1 72 ? 10.644 1.849 0.836 1.00 97.56 72 HIS A O 1
ATOM 573 N N . ASN A 1 73 ? 8.573 1.466 1.630 1.00 97.81 73 ASN A N 1
ATOM 574 C CA . ASN A 1 73 ? 8.010 1.062 0.343 1.00 97.81 73 ASN A CA 1
ATOM 575 C C . ASN A 1 73 ? 8.070 2.203 -0.689 1.00 97.81 73 ASN A C 1
ATOM 577 O O . ASN A 1 73 ? 8.439 1.965 -1.835 1.00 97.81 73 ASN A O 1
ATOM 581 N N . MET A 1 74 ? 7.820 3.454 -0.286 1.00 97.62 74 MET A N 1
ATOM 582 C CA . MET A 1 74 ? 7.941 4.627 -1.168 1.00 97.62 74 MET A CA 1
ATOM 583 C C . MET A 1 74 ? 9.373 4.835 -1.691 1.00 97.62 74 MET A C 1
ATOM 585 O O . MET A 1 74 ? 9.579 5.109 -2.878 1.00 97.62 74 MET A O 1
ATOM 589 N N . ILE A 1 75 ? 10.376 4.697 -0.818 1.00 98.00 75 ILE A N 1
ATOM 590 C CA . ILE A 1 75 ? 11.790 4.770 -1.211 1.00 98.00 75 ILE A CA 1
ATOM 591 C C . ILE A 1 75 ? 12.103 3.655 -2.212 1.00 98.00 75 ILE A C 1
ATOM 593 O O . ILE A 1 75 ? 12.658 3.914 -3.280 1.00 98.00 75 ILE A O 1
ATOM 597 N N . LEU A 1 76 ? 11.694 2.423 -1.906 1.00 97.56 76 LEU A N 1
ATOM 598 C CA . LEU A 1 76 ? 11.915 1.271 -2.774 1.00 97.56 76 LEU A CA 1
ATOM 599 C C . LEU A 1 76 ? 11.252 1.445 -4.150 1.00 97.56 76 LEU A C 1
ATOM 601 O O . LEU A 1 76 ? 11.891 1.195 -5.171 1.00 97.56 76 LEU A O 1
ATOM 605 N N . PHE A 1 77 ? 10.011 1.932 -4.188 1.00 97.06 77 PHE A N 1
ATOM 606 C CA . PHE A 1 77 ? 9.288 2.230 -5.424 1.00 97.06 77 PHE A CA 1
ATOM 607 C C . PHE A 1 77 ? 10.028 3.266 -6.276 1.00 97.06 77 PHE A C 1
ATOM 609 O O . PHE A 1 77 ? 10.197 3.081 -7.481 1.00 97.06 77 PHE A O 1
ATOM 616 N N . THR A 1 78 ? 10.549 4.320 -5.644 1.00 97.75 78 THR A 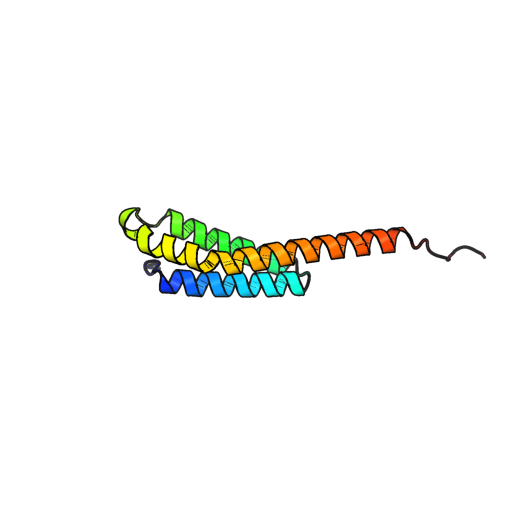N 1
ATOM 617 C CA . THR A 1 78 ? 11.344 5.352 -6.325 1.00 97.75 78 THR A CA 1
ATOM 618 C C . THR A 1 78 ? 12.592 4.752 -6.981 1.00 97.75 78 THR A C 1
ATOM 620 O O . THR A 1 78 ? 12.899 5.054 -8.136 1.00 97.75 78 THR A O 1
ATOM 623 N N . HIS A 1 79 ? 13.294 3.858 -6.279 1.00 97.38 79 HIS A N 1
ATOM 624 C CA . HIS A 1 79 ? 14.453 3.157 -6.834 1.00 97.38 79 HIS A CA 1
ATOM 625 C C . HIS A 1 79 ? 14.076 2.211 -7.982 1.00 97.38 79 HIS A C 1
ATOM 627 O O . HIS A 1 79 ? 14.753 2.212 -9.010 1.00 97.38 79 HIS A O 1
ATOM 633 N N . ALA A 1 80 ? 12.987 1.451 -7.849 1.00 96.19 80 ALA A N 1
ATOM 634 C CA . ALA A 1 80 ? 12.485 0.574 -8.906 1.00 96.19 80 ALA A CA 1
ATOM 635 C C . ALA A 1 80 ? 12.118 1.363 -10.177 1.00 96.19 80 ALA A C 1
ATOM 637 O O . ALA A 1 80 ? 12.509 0.989 -11.284 1.00 96.19 80 ALA A O 1
ATOM 638 N N . ALA A 1 81 ? 11.444 2.506 -10.024 1.00 95.25 81 ALA A N 1
ATOM 639 C CA . ALA A 1 81 ? 11.106 3.391 -11.133 1.00 95.25 81 ALA A CA 1
ATOM 640 C C . ALA A 1 81 ? 12.360 3.946 -11.833 1.00 95.25 81 ALA A C 1
ATOM 642 O O . ALA A 1 81 ? 12.439 3.947 -13.065 1.00 95.25 81 ALA A O 1
ATOM 643 N N . ALA A 1 82 ? 13.364 4.373 -11.059 1.00 96.25 82 ALA A N 1
ATOM 644 C CA . ALA A 1 82 ? 14.636 4.846 -11.599 1.00 96.25 82 ALA A CA 1
ATOM 645 C C . ALA A 1 82 ? 15.386 3.744 -12.368 1.00 96.25 82 ALA A C 1
ATOM 647 O O . ALA A 1 82 ? 15.901 4.004 -13.458 1.00 96.25 82 ALA A O 1
ATOM 648 N N . PHE A 1 83 ? 15.396 2.515 -11.843 1.00 95.75 83 PHE A N 1
ATOM 649 C CA . PHE A 1 83 ? 15.986 1.351 -12.505 1.00 95.75 83 PHE A CA 1
ATOM 650 C C . PHE A 1 83 ? 15.315 1.063 -13.855 1.00 95.75 83 PHE A C 1
ATOM 652 O O . PHE A 1 83 ? 15.993 1.004 -14.880 1.00 95.75 83 PHE A O 1
ATOM 659 N N . ILE A 1 84 ? 13.978 0.990 -13.894 1.00 93.88 84 ILE A N 1
ATOM 660 C CA . ILE A 1 84 ? 13.222 0.785 -15.141 1.00 93.88 84 ILE A CA 1
ATOM 661 C C . ILE A 1 84 ? 13.530 1.891 -16.162 1.00 93.88 84 ILE A C 1
ATOM 663 O O . ILE A 1 84 ? 13.667 1.625 -17.359 1.00 93.88 84 ILE A O 1
ATOM 667 N N . ALA A 1 85 ? 13.628 3.145 -15.713 1.00 93.44 85 ALA A N 1
ATOM 668 C CA . ALA A 1 85 ? 13.938 4.268 -16.591 1.00 93.44 85 ALA A CA 1
ATOM 669 C C . ALA A 1 85 ? 15.357 4.179 -17.180 1.00 93.44 85 ALA A C 1
ATOM 671 O O . ALA A 1 85 ? 15.541 4.506 -18.355 1.00 93.44 85 ALA A O 1
ATOM 672 N N . ALA A 1 86 ? 16.345 3.734 -16.398 1.00 93.50 86 ALA A N 1
ATOM 673 C CA . ALA A 1 86 ? 17.711 3.508 -16.868 1.00 93.50 86 ALA A CA 1
ATOM 674 C C . ALA A 1 86 ? 17.765 2.380 -17.913 1.00 93.50 86 ALA A C 1
ATOM 676 O O . ALA A 1 86 ? 18.229 2.609 -19.029 1.00 93.50 86 ALA A O 1
ATOM 677 N N . GLU A 1 87 ? 17.157 1.228 -17.615 1.00 92.69 87 GLU A N 1
ATOM 678 C CA . GLU A 1 87 ? 17.076 0.078 -18.528 1.00 92.69 87 GLU A CA 1
ATOM 679 C C . GLU A 1 87 ? 16.443 0.442 -19.879 1.00 92.69 87 GLU A C 1
AT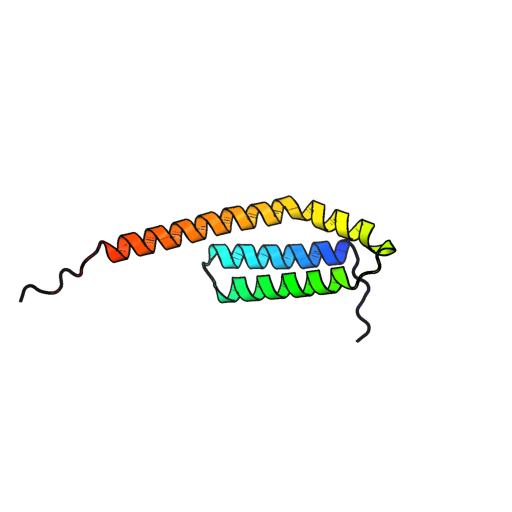OM 681 O O . GLU A 1 87 ? 16.929 0.061 -20.947 1.00 92.69 87 GLU A O 1
ATOM 686 N N . LYS A 1 88 ? 15.364 1.236 -19.863 1.00 90.75 88 LYS A N 1
ATOM 687 C CA . LYS A 1 88 ? 14.719 1.725 -21.093 1.00 90.75 88 LYS A CA 1
ATOM 688 C C . LYS A 1 88 ? 15.658 2.595 -21.931 1.00 90.75 88 LYS A C 1
ATOM 690 O O . LYS A 1 88 ? 15.658 2.478 -23.157 1.00 90.75 88 LYS A O 1
ATOM 695 N N . ARG A 1 89 ? 16.457 3.459 -21.294 1.00 89.19 89 ARG A N 1
ATOM 696 C CA . ARG A 1 89 ? 17.431 4.315 -21.992 1.00 89.19 89 ARG A CA 1
ATOM 697 C C . ARG A 1 89 ? 18.555 3.493 -22.613 1.00 89.19 89 ARG A C 1
ATOM 699 O O . ARG A 1 89 ? 18.930 3.769 -23.748 1.00 89.19 89 ARG A O 1
ATOM 706 N N . ASP A 1 90 ? 19.063 2.490 -21.910 1.00 87.56 90 ASP A N 1
ATOM 707 C CA . ASP A 1 90 ? 20.175 1.671 -22.402 1.00 87.56 90 ASP A CA 1
ATOM 708 C C . ASP A 1 90 ? 19.747 0.766 -23.565 1.00 87.56 90 ASP A C 1
ATOM 710 O O . ASP A 1 90 ? 20.449 0.665 -24.576 1.00 87.56 90 ASP A O 1
ATOM 714 N N . ARG A 1 91 ? 18.522 0.227 -23.516 1.00 85.00 91 ARG A N 1
ATOM 715 C CA . ARG A 1 91 ? 17.915 -0.474 -24.660 1.00 85.00 91 ARG A CA 1
ATOM 716 C C . ARG A 1 91 ? 17.743 0.435 -25.878 1.00 85.00 91 ARG A C 1
ATOM 718 O O . ARG A 1 91 ? 18.029 0.009 -26.991 1.00 85.00 91 ARG A O 1
ATOM 725 N N . ALA A 1 92 ? 17.332 1.690 -25.683 1.00 80.25 92 ALA A N 1
ATOM 726 C CA . ALA A 1 92 ? 17.183 2.656 -26.777 1.00 80.25 92 ALA A CA 1
ATOM 727 C C . ALA A 1 92 ? 18.527 3.057 -27.419 1.00 80.25 92 ALA A C 1
ATOM 729 O O . ALA A 1 92 ? 18.572 3.379 -28.604 1.00 80.25 92 ALA A O 1
ATOM 730 N N . LYS A 1 93 ? 19.625 3.018 -26.654 1.00 77.62 93 LYS A N 1
ATOM 731 C CA . LYS A 1 93 ? 20.987 3.326 -27.125 1.00 77.62 93 LYS A CA 1
ATOM 732 C C . LYS A 1 93 ? 21.683 2.172 -27.840 1.00 77.62 93 LYS A C 1
ATOM 734 O O . LYS A 1 93 ? 22.776 2.384 -28.356 1.00 77.62 93 LYS A O 1
ATOM 739 N N . THR A 1 94 ? 21.089 0.980 -27.872 1.00 61.53 94 THR A N 1
ATOM 740 C CA . THR A 1 94 ? 21.660 -0.192 -28.545 1.00 61.53 94 THR A CA 1
ATOM 741 C C . THR A 1 94 ? 20.958 -0.404 -29.895 1.00 61.53 94 THR A C 1
ATOM 743 O O . THR A 1 94 ? 20.053 -1.236 -29.988 1.00 61.53 94 THR A O 1
ATOM 746 N N . PRO A 1 95 ? 21.296 0.349 -30.964 1.00 56.81 95 PRO A N 1
ATOM 747 C CA . PRO A 1 95 ? 20.751 0.085 -32.286 1.00 56.81 95 PRO A CA 1
ATOM 748 C C . PRO A 1 95 ? 21.247 -1.275 -32.772 1.00 56.81 95 PRO A C 1
ATOM 750 O O . PRO A 1 95 ? 22.432 -1.601 -32.694 1.00 56.81 95 PRO A O 1
ATOM 753 N N . SER A 1 96 ? 20.316 -2.084 -33.273 1.00 58.59 96 SER A N 1
ATOM 754 C CA . SER A 1 96 ? 20.592 -3.395 -33.843 1.00 58.59 96 SER A CA 1
ATOM 755 C C . SER A 1 96 ? 21.703 -3.305 -34.895 1.00 58.59 96 SER A C 1
ATOM 757 O O . SER A 1 96 ? 21.486 -2.761 -35.976 1.00 58.59 96 SER A O 1
ATOM 759 N N . LEU A 1 97 ? 22.844 -3.945 -34.636 1.00 57.84 97 LEU A N 1
ATOM 760 C CA . LEU A 1 97 ? 23.899 -4.256 -35.616 1.00 57.84 97 LEU A CA 1
ATOM 761 C C . LEU A 1 97 ? 23.432 -5.242 -36.718 1.00 57.84 97 LEU A C 1
ATOM 763 O O . LEU A 1 97 ? 24.226 -5.965 -37.308 1.00 57.84 97 LEU A O 1
ATOM 767 N N . ARG A 1 98 ? 22.130 -5.300 -37.020 1.00 56.69 98 ARG A N 1
ATOM 768 C CA . ARG A 1 98 ? 21.551 -6.111 -38.094 1.00 56.69 98 ARG A CA 1
ATOM 769 C C . ARG A 1 98 ? 21.139 -5.203 -39.243 1.00 56.69 98 ARG A C 1
ATOM 771 O O . ARG A 1 98 ? 19.967 -4.864 -39.358 1.00 56.69 98 ARG A O 1
ATOM 778 N N . LYS A 1 99 ? 22.118 -4.808 -40.056 1.00 51.53 99 LYS A N 1
ATOM 779 C CA . LYS A 1 99 ? 22.005 -4.547 -41.504 1.00 51.53 99 LYS A CA 1
ATOM 780 C C . LYS A 1 99 ? 23.378 -4.118 -42.031 1.00 51.53 99 LYS A C 1
ATOM 782 O O . LYS A 1 99 ? 23.662 -2.940 -42.191 1.00 51.53 99 LYS A O 1
ATOM 787 N N . ALA A 1 100 ? 24.224 -5.106 -42.274 1.00 48.69 100 ALA A N 1
ATOM 788 C CA . ALA A 1 100 ? 25.270 -5.032 -43.283 1.00 48.69 100 ALA A CA 1
ATOM 789 C C . ALA A 1 100 ? 25.268 -6.409 -43.954 1.00 48.69 100 ALA A C 1
ATOM 791 O O . ALA A 1 100 ? 25.884 -7.355 -43.467 1.00 48.69 100 ALA A O 1
ATOM 792 N N . SER A 1 101 ? 24.390 -6.530 -44.950 1.00 44.50 101 SER A N 1
ATOM 793 C CA . SER A 1 101 ? 24.421 -7.574 -45.975 1.00 44.50 101 SER A CA 1
ATOM 794 C C . SER A 1 101 ? 25.246 -7.062 -47.142 1.00 44.50 101 SER A C 1
ATOM 796 O O . SER A 1 101 ? 25.192 -5.831 -47.366 1.00 44.50 101 SER A O 1
#

Foldseek 3Di:
DPDDQDALVNLLVQLVVLLVQLQVCLVVVNPVSVVVSVVSVVVSVVSLVVDDPVRCPSVVVSVVVCVVSVVVSVVSNVVSVVVVVVVVVVVVVDPDPPDDD

pLDDT: mean 88.82, std 14.29, range [35.78, 98.44]

Radius of gyration: 19.99 Å; chains: 1; bounding box: 48×20×65 Å

Secondary structure (DSSP, 8-state):
--PPP--HHHHHHHHHHHHHHHHHHHHHT-HHHHHHHHHHHHHHHHHHHHS-GGGHHHHHHHHHHTHHHHHHHHHHHHHHHHHHHHHHHHHHT--------